Protein AF-B3RSL5-F1 (afdb_monomer)

Nearest PDB structures (foldseek):
  3d7u-assembly2_C  TM=9.694E-01  e=6.940E-07  Homo sapiens
  1k9a-assembly1_A  TM=9.694E-01  e=6.940E-07  Rattus norvegicus
  8w5c-assembly1_B  TM=9.635E-01  e=6.174E-07  Homo sapiens
  8w5c-assembly1_A  TM=9.625E-01  e=6.545E-07  Homo sapiens
  3d7t-assembly2_A  TM=9.665E-01  e=7.801E-07  Homo sapiens

Structure (mmCIF, N/CA/C/O backbone):
data_AF-B3RSL5-F1
#
_entry.id   AF-B3RSL5-F1
#
loop_
_atom_site.group_PDB
_atom_site.id
_atom_site.type_symbol
_atom_site.label_atom_id
_atom_site.label_alt_id
_atom_site.label_comp_id
_atom_site.label_asym_id
_atom_site.label_entity_id
_atom_site.label_seq_id
_atom_site.pdbx_PDB_ins_code
_atom_site.Cartn_x
_atom_site.Cartn_y
_atom_site.Cartn_z
_atom_site.occupancy
_atom_site.B_iso_or_equiv
_atom_site.auth_seq_id
_atom_site.auth_comp_id
_atom_site.auth_asym_id
_atom_site.auth_atom_id
_atom_site.pdbx_PDB_model_num
ATOM 1 N N . TYR A 1 1 ? 2.637 12.140 -12.218 1.00 58.88 1 TYR A N 1
ATOM 2 C CA . TYR A 1 1 ? 2.082 12.369 -10.870 1.00 58.88 1 TYR A CA 1
ATOM 3 C C . TYR A 1 1 ? 0.559 12.304 -10.941 1.00 58.88 1 TYR A C 1
ATOM 5 O O . TYR A 1 1 ? -0.007 12.954 -11.813 1.00 58.88 1 TYR A O 1
ATOM 13 N N . THR A 1 2 ? -0.092 11.486 -10.105 1.00 89.25 2 THR A N 1
ATOM 14 C CA . THR A 1 2 ? -1.563 11.364 -10.015 1.00 89.25 2 THR A CA 1
ATOM 15 C C . THR A 1 2 ? -1.978 11.097 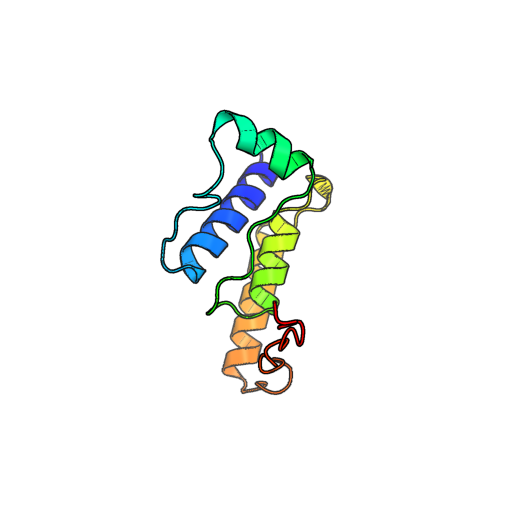-8.566 1.00 89.25 2 THR A C 1
ATOM 17 O O . THR A 1 2 ? -1.236 10.451 -7.834 1.00 89.25 2 THR A O 1
ATOM 20 N N . SER A 1 3 ? -3.206 11.442 -8.166 1.00 91.06 3 SER A N 1
ATOM 21 C CA . SER A 1 3 ? -3.684 11.098 -6.815 1.00 91.06 3 SER A CA 1
ATOM 22 C C . SER A 1 3 ? -3.588 9.595 -6.515 1.00 91.06 3 SER A C 1
ATOM 24 O O . SER A 1 3 ? -3.356 9.201 -5.379 1.00 91.06 3 SER A O 1
ATOM 26 N N . LYS A 1 4 ? -3.715 8.732 -7.534 1.00 93.25 4 LYS A N 1
ATOM 27 C CA . LYS A 1 4 ? -3.597 7.272 -7.389 1.00 93.25 4 LYS A CA 1
ATOM 28 C C . LYS A 1 4 ? -2.157 6.789 -7.187 1.00 93.25 4 LYS A C 1
ATOM 30 O O . LYS A 1 4 ? -1.973 5.748 -6.554 1.00 93.25 4 LYS A O 1
ATOM 35 N N . SER A 1 5 ? -1.151 7.501 -7.704 1.00 93.50 5 SER A N 1
ATOM 36 C CA . SER A 1 5 ? 0.255 7.230 -7.365 1.00 93.50 5 SER A CA 1
ATOM 37 C C . SER A 1 5 ? 0.568 7.678 -5.939 1.00 93.50 5 SER A C 1
ATOM 39 O O . SER A 1 5 ? 1.300 6.986 -5.243 1.00 93.50 5 SER A O 1
ATOM 41 N N . ASP A 1 6 ? -0.058 8.759 -5.470 1.00 96.44 6 ASP A N 1
ATOM 42 C CA . ASP A 1 6 ? 0.129 9.239 -4.094 1.00 96.44 6 ASP A CA 1
ATOM 43 C C . ASP A 1 6 ? -0.471 8.281 -3.076 1.00 96.44 6 ASP A C 1
ATOM 45 O O . ASP A 1 6 ? 0.115 8.052 -2.028 1.00 96.44 6 ASP A O 1
ATOM 49 N N . ILE A 1 7 ? -1.614 7.673 -3.400 1.00 97.81 7 ILE A N 1
ATOM 50 C CA . ILE A 1 7 ? -2.222 6.629 -2.569 1.00 97.81 7 ILE A CA 1
ATOM 51 C C . ILE A 1 7 ? -1.279 5.430 -2.423 1.00 97.81 7 ILE A C 1
ATOM 53 O O . ILE A 1 7 ? -1.131 4.906 -1.325 1.00 97.81 7 ILE A O 1
ATOM 57 N N . TRP A 1 8 ? -0.597 5.026 -3.498 1.00 96.31 8 TRP A N 1
ATOM 58 C CA . TRP A 1 8 ? 0.409 3.965 -3.414 1.00 96.31 8 TRP A CA 1
ATOM 59 C C . TRP A 1 8 ? 1.554 4.353 -2.475 1.00 96.31 8 TRP A C 1
ATOM 61 O O . TRP A 1 8 ? 1.882 3.599 -1.560 1.00 96.31 8 TRP A O 1
ATOM 71 N N . GLY A 1 9 ? 2.127 5.544 -2.681 1.00 97.00 9 GLY A N 1
ATOM 72 C CA . GLY A 1 9 ? 3.193 6.076 -1.829 1.00 97.00 9 GLY A CA 1
ATOM 73 C C . GLY A 1 9 ? 2.759 6.219 -0.370 1.00 97.00 9 GLY A C 1
ATOM 74 O O . GLY A 1 9 ? 3.526 5.909 0.530 1.00 97.00 9 GLY A O 1
ATOM 75 N N . PHE A 1 10 ? 1.501 6.583 -0.119 1.00 97.06 10 PHE A N 1
ATOM 76 C CA . PHE A 1 10 ? 0.937 6.627 1.226 1.00 97.06 10 PHE A CA 1
ATOM 77 C C . PHE A 1 10 ? 0.856 5.239 1.877 1.00 97.06 10 PHE A C 1
ATOM 79 O O . PHE A 1 10 ? 1.098 5.116 3.072 1.00 97.06 10 PHE A O 1
ATOM 86 N N . GLY A 1 11 ? 0.562 4.187 1.108 1.00 96.94 11 GLY A N 1
ATOM 87 C CA . GLY A 1 11 ? 0.641 2.811 1.601 1.00 96.94 11 GLY A CA 1
ATOM 88 C C . GLY A 1 11 ? 2.059 2.431 2.038 1.00 96.94 11 GLY A C 1
ATOM 89 O O . GLY A 1 11 ? 2.221 1.839 3.101 1.00 96.94 11 GLY A O 1
ATOM 90 N N . ILE A 1 12 ? 3.078 2.827 1.262 1.00 97.19 12 ILE A N 1
ATOM 91 C CA . ILE A 1 12 ? 4.494 2.642 1.635 1.00 97.19 12 ILE A CA 1
ATOM 92 C C . ILE A 1 12 ? 4.818 3.420 2.914 1.00 97.19 12 ILE A C 1
ATOM 94 O O . ILE A 1 12 ? 5.324 2.828 3.857 1.00 97.19 12 ILE A O 1
ATOM 98 N N . LEU A 1 13 ? 4.412 4.690 2.995 1.00 96.12 13 LEU A N 1
ATOM 99 C CA . LEU A 1 13 ? 4.606 5.524 4.184 1.00 96.12 13 LEU A CA 1
ATOM 100 C C . LEU A 1 13 ? 3.969 4.915 5.439 1.00 96.12 13 LEU A C 1
ATOM 102 O O . LEU A 1 13 ? 4.547 4.954 6.522 1.00 96.12 13 LEU A O 1
ATOM 106 N N . LEU A 1 14 ? 2.757 4.367 5.314 1.00 94.88 14 LEU A N 1
ATOM 107 C CA . LEU A 1 14 ? 2.120 3.656 6.416 1.00 94.88 14 LEU A CA 1
ATOM 108 C C . LEU A 1 14 ? 2.949 2.438 6.821 1.00 94.88 14 LEU A C 1
ATOM 110 O O . LEU A 1 14 ? 3.173 2.235 8.009 1.00 94.88 14 LEU A O 1
ATOM 114 N N . TRP A 1 15 ? 3.413 1.639 5.862 1.00 96.12 15 TRP A N 1
ATOM 115 C CA . TRP A 1 15 ? 4.266 0.496 6.166 1.00 96.12 15 TRP A CA 1
ATOM 116 C C . TRP A 1 15 ? 5.545 0.920 6.896 1.00 96.12 15 TRP A C 1
ATOM 118 O O . TRP A 1 15 ? 5.825 0.358 7.949 1.00 96.12 15 TRP A O 1
ATOM 128 N N . GLU A 1 16 ? 6.243 1.955 6.417 1.00 95.75 16 GLU A N 1
ATOM 129 C CA . GLU A 1 16 ? 7.432 2.528 7.068 1.00 95.75 16 GLU A CA 1
ATOM 130 C C . GLU A 1 16 ? 7.127 2.979 8.502 1.00 95.75 16 GLU A C 1
ATOM 132 O O . GLU A 1 16 ? 7.883 2.697 9.428 1.00 95.75 16 GLU A O 1
ATOM 137 N N . LEU A 1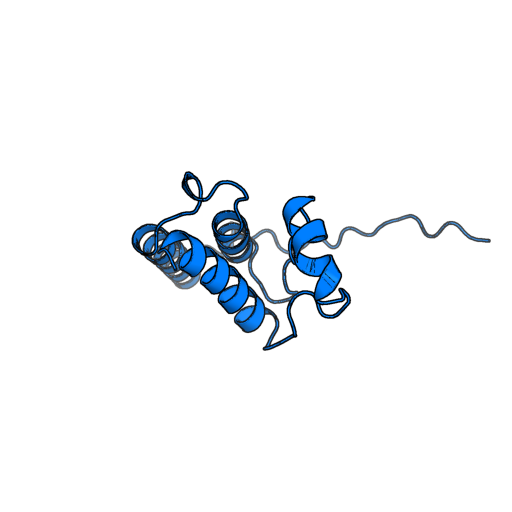 17 ? 5.986 3.637 8.722 1.00 94.25 17 LEU A N 1
ATOM 138 C CA . LEU A 1 17 ? 5.571 4.074 10.054 1.00 94.25 17 LEU A CA 1
ATOM 139 C C . LEU A 1 17 ? 5.394 2.890 11.020 1.00 94.25 17 LEU A C 1
ATOM 141 O O . LEU A 1 17 ? 5.832 2.964 12.168 1.00 94.25 17 LEU A O 1
ATOM 145 N N . PHE A 1 18 ? 4.758 1.804 10.571 1.00 92.44 18 PHE A N 1
ATOM 146 C CA . PHE A 1 18 ? 4.497 0.626 11.408 1.00 92.44 18 PHE A CA 1
ATOM 147 C C . PHE A 1 18 ? 5.698 -0.322 11.524 1.00 92.44 18 PHE A C 1
ATOM 149 O O . PHE A 1 18 ? 5.799 -1.053 12.509 1.00 92.44 18 PHE A O 1
ATOM 156 N N . SER A 1 19 ? 6.627 -0.288 10.571 1.00 92.19 19 SER A N 1
ATOM 157 C CA . SER A 1 19 ? 7.902 -1.010 10.622 1.00 92.19 19 SER A CA 1
ATOM 158 C C . SER A 1 19 ? 9.000 -0.239 11.364 1.00 92.19 19 SER A C 1
ATOM 160 O O . SER A 1 19 ? 10.164 -0.632 11.320 1.00 92.19 19 SER A O 1
ATOM 162 N N . SER A 1 20 ? 8.647 0.851 12.059 1.00 91.94 20 SER A N 1
ATOM 163 C CA . SER A 1 20 ? 9.584 1.716 12.793 1.00 91.94 20 SER A CA 1
ATOM 164 C C . SER A 1 20 ? 10.698 2.300 11.912 1.00 91.94 20 SER A C 1
ATOM 166 O O . SER A 1 20 ? 11.834 2.454 12.353 1.00 91.94 20 SER A O 1
ATOM 168 N N . GLY A 1 21 ? 10.356 2.646 10.670 1.00 92.19 21 GLY A N 1
ATOM 169 C CA . GLY A 1 21 ? 11.255 3.260 9.694 1.00 92.19 21 GLY A CA 1
ATOM 170 C C . GLY A 1 21 ? 12.145 2.263 8.956 1.00 92.19 21 GLY A C 1
ATOM 171 O O . GLY A 1 21 ? 13.208 2.654 8.480 1.00 92.19 21 GLY A O 1
ATOM 172 N N . SER A 1 22 ? 11.748 0.988 8.877 1.00 93.12 22 SER A N 1
ATOM 173 C CA . SER A 1 22 ? 12.479 0.004 8.068 1.00 93.12 22 SER A CA 1
ATOM 174 C C . SER A 1 22 ? 12.440 0.378 6.585 1.00 93.12 22 SER A C 1
ATOM 176 O O . SER A 1 22 ? 11.502 1.028 6.124 1.00 93.12 22 SER A O 1
ATOM 178 N N . GLU A 1 23 ? 13.441 -0.066 5.827 1.00 94.25 23 GLU A N 1
ATOM 179 C CA . GLU A 1 23 ? 13.510 0.178 4.386 1.00 94.25 23 GLU A CA 1
ATOM 180 C C . GLU A 1 23 ? 12.548 -0.760 3.627 1.00 94.25 23 GLU A C 1
ATOM 182 O O . GLU A 1 23 ? 12.623 -1.985 3.783 1.00 94.25 23 GLU A O 1
ATOM 187 N N . PRO A 1 24 ? 11.624 -0.225 2.807 1.00 94.19 24 PRO A N 1
ATOM 188 C CA . PRO A 1 24 ? 10.705 -1.050 2.035 1.00 94.19 24 PRO A CA 1
ATOM 189 C C . PRO A 1 24 ? 11.462 -1.818 0.947 1.00 94.19 24 PRO A C 1
ATOM 191 O O . PRO A 1 24 ? 12.191 -1.230 0.155 1.00 94.19 24 PRO A O 1
ATOM 194 N N . TYR A 1 25 ? 11.225 -3.129 0.864 1.00 94.00 25 TYR A N 1
ATOM 195 C CA . TYR A 1 25 ? 11.843 -4.026 -0.120 1.00 94.00 25 TYR A CA 1
ATOM 196 C C . TYR A 1 25 ? 13.384 -4.049 -0.070 1.00 94.00 25 TYR A C 1
ATOM 198 O O . TYR A 1 25 ? 14.022 -4.214 -1.107 1.00 94.00 25 TYR A O 1
ATOM 206 N N . ALA A 1 26 ? 13.982 -3.930 1.121 1.00 92.31 26 ALA A N 1
ATOM 207 C CA . ALA A 1 26 ? 15.438 -3.871 1.320 1.00 92.31 26 ALA A CA 1
ATOM 208 C C . ALA A 1 26 ? 16.231 -5.023 0.662 1.00 92.31 26 ALA A C 1
ATOM 210 O O . ALA A 1 26 ? 17.387 -4.855 0.282 1.00 92.31 26 ALA A O 1
ATOM 211 N N . GLU A 1 27 ? 15.615 -6.196 0.501 1.00 91.69 27 GLU A N 1
ATOM 212 C CA . GLU A 1 27 ? 16.249 -7.377 -0.103 1.00 91.69 27 GLU A CA 1
ATOM 213 C C . GLU A 1 27 ? 16.232 -7.369 -1.641 1.00 91.69 27 GLU A C 1
ATOM 215 O O . GLU A 1 27 ? 16.791 -8.262 -2.281 1.00 91.69 27 GLU A O 1
ATOM 220 N N . ILE A 1 28 ? 15.585 -6.379 -2.262 1.00 92.25 28 ILE A N 1
ATOM 221 C CA . ILE A 1 28 ? 15.334 -6.344 -3.702 1.00 92.25 28 ILE A CA 1
ATOM 222 C C . ILE A 1 28 ? 16.129 -5.211 -4.331 1.00 92.25 28 ILE A C 1
ATOM 224 O O . ILE A 1 28 ? 16.001 -4.045 -3.970 1.00 92.25 28 ILE A O 1
ATOM 228 N N . SER A 1 29 ? 16.926 -5.545 -5.344 1.00 92.31 29 SER A N 1
ATOM 229 C CA . SER A 1 29 ? 17.654 -4.539 -6.112 1.00 92.31 29 SER A CA 1
ATOM 230 C C . SER A 1 29 ? 16.698 -3.587 -6.838 1.00 92.31 29 SER A C 1
ATOM 232 O O . SER A 1 29 ? 15.704 -4.019 -7.429 1.00 92.31 29 SER A O 1
ATOM 234 N N . GLY A 1 30 ? 17.046 -2.297 -6.869 1.00 88.25 30 GLY A N 1
ATOM 235 C CA . GLY A 1 30 ? 16.231 -1.250 -7.495 1.00 88.25 30 GLY A CA 1
ATOM 236 C C . GLY A 1 30 ? 15.866 -1.525 -8.959 1.00 88.25 30 GLY A C 1
ATOM 237 O O . GLY A 1 30 ? 14.761 -1.206 -9.377 1.00 88.25 30 GLY A O 1
ATOM 238 N N . ASP A 1 31 ? 16.729 -2.205 -9.717 1.00 91.88 31 ASP A N 1
ATOM 239 C CA . ASP A 1 31 ? 16.453 -2.549 -11.120 1.00 91.88 31 ASP A CA 1
ATOM 240 C C . ASP A 1 31 ? 15.375 -3.637 -11.278 1.00 91.88 31 ASP A C 1
ATOM 242 O O . ASP A 1 31 ? 14.715 -3.722 -12.312 1.00 91.88 31 ASP A O 1
ATOM 246 N N . SER A 1 32 ? 15.171 -4.471 -10.254 1.00 92.94 32 SER A N 1
ATOM 247 C CA . SER A 1 32 ? 14.195 -5.573 -10.267 1.00 92.94 32 SER A CA 1
ATOM 248 C C . SER A 1 32 ? 12.879 -5.221 -9.566 1.00 92.94 32 SER A C 1
ATOM 250 O O . SER A 1 32 ? 11.893 -5.946 -9.719 1.00 92.94 32 SER A O 1
ATOM 252 N N . ILE A 1 33 ? 12.836 -4.104 -8.827 1.00 93.25 33 ILE A N 1
ATOM 253 C CA . ILE A 1 33 ? 11.715 -3.735 -7.951 1.00 93.25 33 ILE A CA 1
ATOM 254 C C . ILE A 1 33 ? 10.385 -3.605 -8.703 1.00 93.25 33 ILE A C 1
ATOM 256 O O . ILE A 1 33 ? 9.342 -4.058 -8.232 1.00 93.25 33 ILE A O 1
ATOM 260 N N . LEU A 1 34 ? 10.412 -3.023 -9.903 1.00 92.25 34 LEU A N 1
ATOM 261 C CA . LEU A 1 34 ? 9.206 -2.832 -10.704 1.00 92.25 34 LEU A CA 1
ATOM 262 C C . LEU A 1 34 ? 8.652 -4.178 -11.174 1.00 92.25 34 LEU A C 1
ATOM 264 O O . LEU A 1 34 ? 7.460 -4.428 -11.018 1.00 92.25 34 LEU A O 1
ATOM 268 N N . GLY A 1 35 ? 9.524 -5.070 -11.653 1.00 94.31 35 GLY A N 1
ATOM 269 C CA . GLY A 1 35 ? 9.125 -6.390 -12.138 1.00 94.31 35 GLY A CA 1
ATOM 270 C C . GLY A 1 35 ? 8.499 -7.258 -11.047 1.00 94.31 35 GLY A C 1
ATOM 271 O O . GLY A 1 35 ? 7.481 -7.905 -11.285 1.00 94.31 35 GLY A O 1
ATOM 272 N N . VAL A 1 36 ? 9.042 -7.235 -9.825 1.00 93.69 36 VAL A N 1
ATOM 273 C CA . VAL A 1 36 ? 8.463 -8.004 -8.708 1.00 93.69 36 VAL A CA 1
ATOM 274 C C . VAL A 1 36 ? 7.130 -7.421 -8.230 1.00 93.69 36 VAL A C 1
ATOM 276 O O . VAL A 1 36 ? 6.203 -8.178 -7.935 1.00 93.69 36 VAL A O 1
ATOM 279 N N . ILE A 1 37 ? 6.984 -6.090 -8.209 1.00 93.81 37 ILE A N 1
ATOM 280 C CA . ILE A 1 37 ? 5.725 -5.425 -7.840 1.00 93.81 37 ILE A CA 1
ATOM 281 C C . ILE A 1 37 ? 4.637 -5.716 -8.883 1.00 93.81 37 ILE A C 1
ATOM 283 O O . ILE A 1 37 ? 3.488 -5.995 -8.514 1.00 93.81 37 ILE A O 1
ATOM 287 N N . GLU A 1 38 ? 4.981 -5.678 -10.171 1.00 91.38 38 GLU A N 1
ATOM 288 C CA . GLU A 1 38 ? 4.085 -6.063 -11.268 1.00 91.38 38 GLU A CA 1
ATOM 289 C C . GLU A 1 38 ? 3.726 -7.553 -11.215 1.00 91.38 38 GLU A C 1
ATOM 291 O O . GLU A 1 38 ? 2.574 -7.911 -11.461 1.00 91.38 38 GLU A O 1
ATOM 296 N N . GLY A 1 39 ? 4.665 -8.403 -10.786 1.00 93.12 39 GLY A N 1
ATOM 297 C CA . GLY A 1 39 ? 4.445 -9.823 -10.491 1.00 93.12 39 GLY A CA 1
ATOM 298 C C . GLY A 1 39 ? 3.551 -10.097 -9.275 1.00 93.12 39 GLY A C 1
ATOM 299 O O . GLY A 1 39 ? 3.206 -11.248 -9.016 1.00 93.12 39 GLY A O 1
ATOM 300 N N . GLY A 1 40 ? 3.143 -9.057 -8.543 1.00 92.44 40 GLY A N 1
ATOM 301 C CA . GLY A 1 40 ? 2.199 -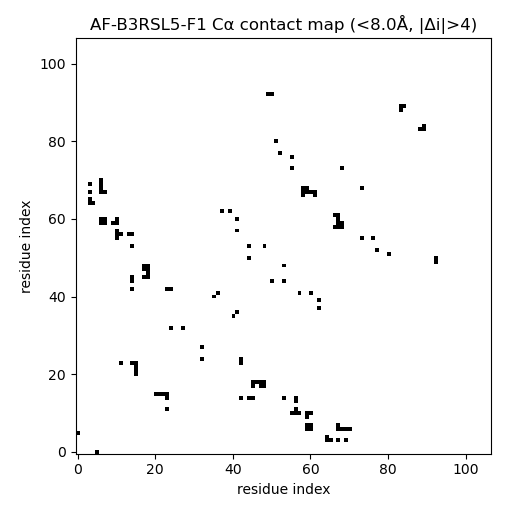9.154 -7.430 1.00 92.44 40 GLY A CA 1
ATOM 302 C C . GLY A 1 40 ? 2.839 -9.168 -6.044 1.00 92.44 40 GLY A C 1
ATOM 303 O O . GLY A 1 40 ? 2.100 -9.212 -5.061 1.00 92.44 40 GLY A O 1
ATOM 304 N N . LEU A 1 41 ? 4.168 -9.065 -5.936 1.00 94.06 41 LEU A N 1
ATOM 305 C CA . LEU A 1 41 ? 4.838 -8.964 -4.640 1.00 94.06 41 LEU A CA 1
ATOM 306 C C . LEU A 1 41 ? 4.369 -7.711 -3.893 1.00 94.06 41 LEU A C 1
ATOM 308 O O . LEU A 1 41 ? 4.284 -6.621 -4.468 1.00 94.06 41 LEU A O 1
ATOM 312 N N . ARG A 1 42 ? 4.070 -7.860 -2.606 1.00 95.62 42 ARG A N 1
ATOM 313 C CA . ARG A 1 42 ? 3.746 -6.767 -1.684 1.00 95.62 42 ARG A CA 1
ATOM 314 C C . ARG A 1 42 ? 4.55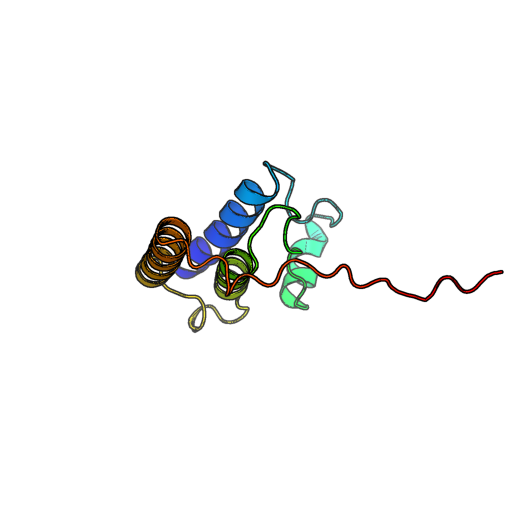0 -6.953 -0.404 1.00 95.62 42 ARG A C 1
ATOM 316 O O . ARG A 1 42 ? 4.964 -8.067 -0.111 1.00 95.62 42 ARG A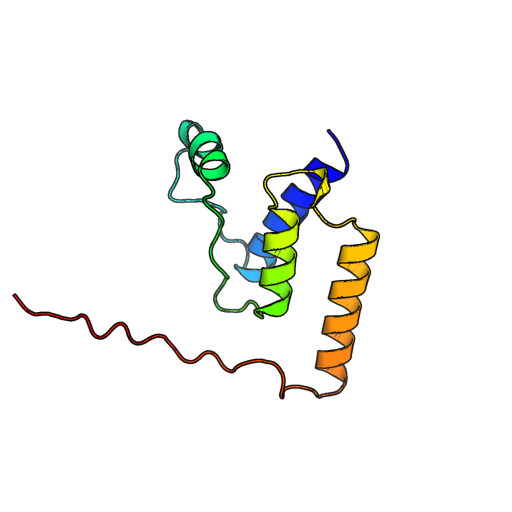 O 1
ATOM 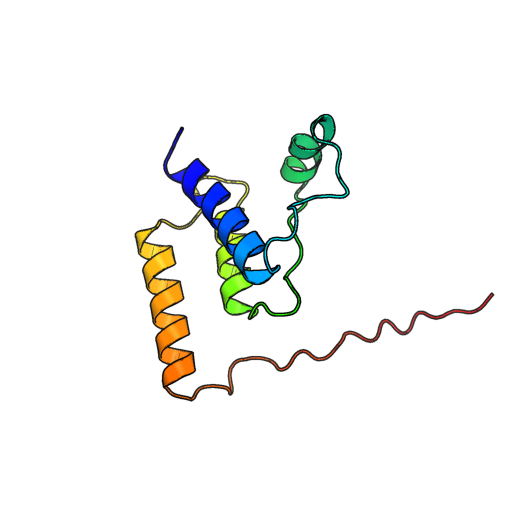323 N N . LEU A 1 43 ? 4.767 -5.862 0.325 1.00 95.19 43 LEU A N 1
ATOM 324 C CA . LEU A 1 43 ? 5.426 -5.899 1.630 1.00 95.19 43 LEU A CA 1
ATOM 325 C C . LEU A 1 43 ? 4.577 -6.681 2.629 1.00 95.19 43 LEU A C 1
ATOM 327 O O . LEU A 1 43 ? 3.357 -6.518 2.642 1.00 95.19 43 LEU A O 1
ATOM 331 N N . ASP A 1 44 ? 5.228 -7.457 3.490 1.00 94.06 44 ASP A N 1
ATOM 332 C CA . ASP A 1 44 ? 4.564 -8.178 4.570 1.00 94.06 44 ASP A CA 1
ATOM 333 C C . ASP A 1 44 ? 4.035 -7.238 5.659 1.00 94.06 44 ASP A C 1
ATOM 335 O O . ASP A 1 44 ? 4.441 -6.078 5.783 1.00 94.06 44 ASP A O 1
ATOM 339 N N . CYS A 1 45 ? 3.102 -7.747 6.465 1.00 93.12 45 CYS A N 1
ATOM 340 C CA . CYS A 1 45 ? 2.569 -7.012 7.606 1.00 93.12 45 CYS A CA 1
ATOM 341 C C . CYS A 1 45 ? 3.675 -6.810 8.658 1.00 93.12 45 CYS A C 1
ATOM 343 O O . CYS A 1 45 ? 4.221 -7.807 9.129 1.00 93.12 45 CYS A O 1
ATOM 345 N N . PRO A 1 46 ? 3.983 -5.568 9.077 1.00 91.81 46 PRO A N 1
ATOM 346 C CA . PRO A 1 46 ? 4.918 -5.338 10.177 1.00 91.81 46 PRO A CA 1
ATOM 347 C C . PRO A 1 46 ? 4.429 -5.988 11.479 1.00 91.81 46 PRO A C 1
ATOM 349 O O . PRO A 1 46 ? 3.221 -6.022 11.725 1.00 91.81 46 PRO A O 1
ATOM 352 N N . GLU A 1 47 ? 5.353 -6.424 12.343 1.00 85.38 47 GLU A N 1
ATOM 353 C CA . GLU A 1 47 ? 5.043 -7.144 13.596 1.00 85.38 47 GLU A CA 1
ATOM 354 C C . GLU A 1 47 ? 4.065 -6.388 14.511 1.00 85.38 47 GLU A C 1
ATOM 356 O O . GLU A 1 47 ? 3.171 -6.981 15.107 1.00 85.38 47 GLU A O 1
ATOM 361 N N . ASN A 1 48 ? 4.186 -5.060 14.579 1.00 79.88 48 ASN A N 1
ATOM 362 C CA . ASN A 1 48 ? 3.363 -4.207 15.443 1.00 79.88 48 ASN A CA 1
ATOM 363 C C . ASN A 1 48 ? 2.158 -3.582 14.718 1.00 79.88 48 ASN A C 1
ATOM 365 O O . ASN A 1 48 ? 1.545 -2.629 15.209 1.00 79.88 48 ASN A O 1
ATOM 369 N N . CYS A 1 49 ? 1.823 -4.069 13.523 1.00 87.44 49 CYS A N 1
ATOM 370 C CA . CYS A 1 49 ? 0.726 -3.535 12.729 1.00 87.44 49 CYS A CA 1
ATOM 371 C C . CYS A 1 49 ? -0.559 -4.337 12.951 1.00 87.44 49 CYS A C 1
ATOM 373 O O . CYS A 1 49 ? -0.598 -5.552 12.778 1.00 87.44 49 CYS A O 1
ATOM 375 N N . SER A 1 50 ? -1.657 -3.647 13.273 1.00 88.19 50 SER A N 1
ATOM 376 C CA . SER A 1 50 ? -2.963 -4.309 13.331 1.00 88.19 50 SER A CA 1
ATOM 377 C C . SER A 1 50 ? -3.386 -4.808 11.935 1.00 88.19 50 SER A C 1
ATOM 379 O O . SER A 1 50 ? -3.228 -4.060 10.959 1.00 88.19 50 SER A O 1
ATOM 381 N N . PRO A 1 51 ? -4.034 -5.986 11.817 1.00 89.25 51 PRO A N 1
ATOM 382 C CA . PRO A 1 51 ? -4.486 -6.518 10.528 1.00 89.25 51 PRO A CA 1
ATOM 383 C C . PRO A 1 51 ? -5.354 -5.530 9.741 1.00 89.25 51 PRO A C 1
ATOM 385 O O . PRO A 1 51 ? -5.226 -5.397 8.526 1.00 89.25 51 PRO A O 1
ATOM 388 N N . ASN A 1 52 ? -6.199 -4.773 10.443 1.00 90.12 52 ASN A N 1
ATOM 389 C CA . ASN A 1 52 ? -7.071 -3.766 9.845 1.00 90.12 52 ASN A CA 1
ATOM 390 C C . ASN A 1 52 ? -6.300 -2.638 9.148 1.00 90.12 52 ASN A C 1
ATOM 392 O O . ASN A 1 52 ? -6.711 -2.173 8.088 1.00 90.12 52 ASN A O 1
ATOM 396 N N . VAL A 1 53 ? -5.183 -2.197 9.728 1.00 92.31 53 VAL A N 1
ATOM 397 C CA . VAL A 1 53 ? -4.334 -1.180 9.100 1.00 92.31 53 VAL A CA 1
ATOM 398 C C . VAL A 1 53 ? -3.584 -1.779 7.915 1.00 92.31 53 VAL A C 1
ATOM 400 O O . VAL A 1 53 ? -3.532 -1.154 6.857 1.00 92.31 53 VAL A O 1
ATOM 403 N N . TYR A 1 54 ? -3.082 -3.008 8.038 1.00 95.38 54 TYR A N 1
ATOM 404 C CA . TYR A 1 54 ? -2.437 -3.692 6.919 1.00 95.38 54 TYR A CA 1
ATOM 405 C C . TYR A 1 54 ? -3.391 -3.911 5.732 1.00 95.38 54 TYR A C 1
ATOM 407 O O . TYR A 1 54 ? -2.995 -3.758 4.577 1.00 95.38 54 TYR A O 1
ATOM 415 N N . HIS A 1 55 ? -4.677 -4.173 5.980 1.00 95.44 55 HIS A N 1
ATOM 416 C CA . HIS A 1 55 ? -5.690 -4.197 4.921 1.00 95.44 55 HIS A CA 1
ATOM 417 C C . HIS A 1 55 ? -5.781 -2.865 4.165 1.00 95.44 55 HIS A C 1
ATOM 419 O O . HIS A 1 55 ? -5.797 -2.872 2.936 1.00 95.44 55 HIS A O 1
ATOM 425 N N . ILE A 1 56 ? -5.742 -1.730 4.871 1.00 95.50 56 ILE A N 1
ATOM 426 C CA . ILE A 1 56 ? -5.716 -0.403 4.235 1.00 95.50 56 ILE A CA 1
ATOM 427 C C . ILE A 1 56 ? -4.453 -0.239 3.375 1.00 95.50 56 ILE A C 1
ATOM 429 O O . ILE A 1 56 ? -4.543 0.286 2.264 1.00 95.50 56 ILE A O 1
ATOM 433 N N . MET A 1 57 ? -3.290 -0.705 3.846 1.00 96.75 57 MET A N 1
ATOM 434 C CA . MET A 1 57 ? -2.048 -0.680 3.056 1.00 96.75 57 MET A CA 1
ATOM 435 C C . MET A 1 57 ? -2.195 -1.499 1.765 1.00 96.75 57 MET A C 1
ATOM 437 O O . MET A 1 57 ? -1.902 -0.996 0.679 1.00 96.75 57 MET A O 1
ATOM 441 N N . LYS A 1 58 ? -2.737 -2.721 1.849 1.00 96.56 58 LYS A N 1
ATOM 442 C CA . LYS A 1 58 ? -2.980 -3.575 0.674 1.00 96.56 58 LYS A CA 1
ATOM 443 C C . LYS A 1 58 ? -3.952 -2.949 -0.326 1.00 96.56 58 LYS A C 1
ATOM 445 O O . LYS A 1 58 ? -3.699 -3.022 -1.528 1.00 96.56 58 LYS A O 1
ATOM 450 N N . ASP A 1 59 ? -5.005 -2.288 0.148 1.00 96.75 59 ASP A N 1
ATOM 451 C CA . ASP A 1 59 ? -5.936 -1.554 -0.718 1.00 96.75 59 ASP A CA 1
ATOM 452 C C . ASP A 1 59 ? -5.229 -0.402 -1.454 1.00 96.75 59 ASP A C 1
ATOM 454 O O . ASP A 1 59 ? -5.470 -0.162 -2.643 1.00 96.75 59 ASP A O 1
ATOM 458 N N . CYS A 1 60 ? -4.303 0.290 -0.781 1.00 97.12 60 CYS A N 1
ATOM 459 C CA . CYS A 1 60 ? -3.463 1.315 -1.404 1.00 97.12 60 CYS A CA 1
ATOM 460 C C . CYS A 1 60 ? -2.542 0.733 -2.491 1.00 97.12 60 CYS A C 1
ATOM 462 O O . CYS A 1 60 ? -2.291 1.395 -3.503 1.00 97.12 60 CYS A O 1
ATOM 464 N N . TRP A 1 61 ? -2.090 -0.513 -2.321 1.00 97.25 61 TRP A N 1
ATOM 465 C CA . TRP A 1 61 ? -1.222 -1.225 -3.263 1.00 97.25 61 TRP A CA 1
ATOM 466 C C . TRP A 1 61 ? -1.963 -2.075 -4.300 1.00 97.25 61 TRP A C 1
ATOM 468 O O . TRP A 1 61 ? -1.389 -3.003 -4.892 1.00 97.25 61 TRP A O 1
ATOM 478 N N . ASN A 1 62 ? -3.232 -1.766 -4.568 1.00 96.44 62 ASN A N 1
ATOM 479 C CA . ASN A 1 62 ? -3.955 -2.435 -5.639 1.00 96.44 62 ASN A CA 1
ATOM 480 C C . ASN A 1 62 ? -3.255 -2.194 -6.994 1.00 96.44 62 ASN A C 1
ATOM 482 O O . ASN A 1 62 ? -2.865 -1.065 -7.327 1.00 96.44 62 ASN A O 1
ATOM 486 N N . ALA A 1 63 ? -3.083 -3.266 -7.773 1.00 93.56 63 ALA A N 1
ATOM 487 C CA . ALA A 1 63 ? -2.460 -3.210 -9.092 1.00 93.56 63 ALA A CA 1
ATOM 488 C C . ALA A 1 63 ? -3.216 -2.253 -10.026 1.00 93.56 63 ALA A C 1
ATOM 490 O O . ALA A 1 63 ? -2.595 -1.458 -10.730 1.00 93.56 63 ALA A O 1
ATOM 491 N N . LEU A 1 64 ? -4.552 -2.257 -9.966 1.00 93.94 64 LEU A N 1
ATOM 492 C CA . LEU A 1 64 ? -5.399 -1.373 -10.754 1.00 93.94 64 LEU A CA 1
ATOM 493 C C . LEU A 1 64 ? -5.579 -0.024 -10.034 1.00 93.94 64 LEU A C 1
ATOM 495 O O . LEU A 1 64 ? -6.197 0.034 -8.970 1.00 93.94 64 LEU A O 1
ATOM 499 N N . PRO A 1 65 ? -5.120 1.108 -10.612 1.00 93.62 65 PRO A N 1
ATOM 500 C CA . PRO A 1 65 ? -5.216 2.416 -9.956 1.00 93.62 65 PRO A CA 1
ATOM 501 C C . PRO A 1 65 ? -6.649 2.830 -9.601 1.00 93.62 65 PRO A C 1
ATOM 503 O O . PRO A 1 65 ? -6.877 3.519 -8.606 1.00 93.62 65 PRO A O 1
ATOM 506 N N . LYS A 1 66 ? -7.633 2.409 -10.402 1.00 93.94 66 LYS A N 1
ATOM 507 C CA . LYS A 1 66 ? -9.055 2.693 -10.165 1.00 93.94 66 LYS A CA 1
ATOM 508 C C . LYS A 1 66 ? -9.567 2.090 -8.853 1.00 93.94 66 LYS A C 1
ATOM 510 O O . LYS A 1 66 ? -10.327 2.770 -8.170 1.00 93.94 66 LYS A O 1
ATOM 515 N N . ASP A 1 67 ? -9.058 0.922 -8.467 1.00 95.88 67 ASP A N 1
ATOM 516 C CA . ASP A 1 67 ? -9.523 0.158 -7.304 1.00 95.88 67 ASP A CA 1
ATOM 517 C C . ASP A 1 67 ? -8.852 0.614 -6.001 1.00 95.88 67 ASP A C 1
ATOM 519 O O . ASP A 1 67 ? -9.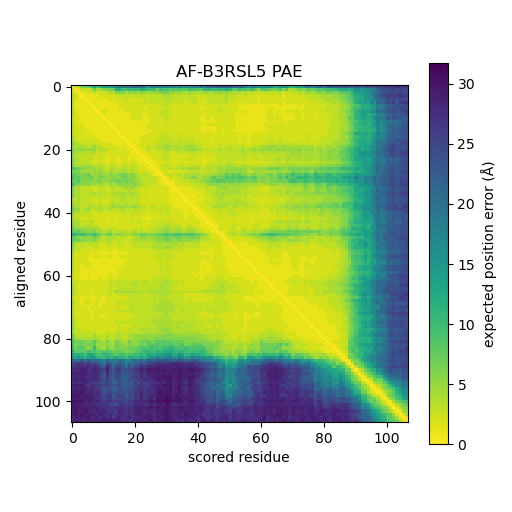300 0.274 -4.910 1.00 95.88 67 ASP A O 1
ATOM 523 N N . ARG A 1 68 ? -7.811 1.452 -6.096 1.00 96.81 68 ARG A N 1
ATOM 524 C CA . ARG A 1 68 ? -7.194 2.088 -4.926 1.00 96.81 68 ARG A CA 1
ATOM 525 C C . ARG A 1 68 ? -8.182 3.053 -4.249 1.00 96.81 68 ARG A C 1
ATOM 527 O O . ARG A 1 68 ? -8.824 3.846 -4.953 1.00 96.81 68 ARG A O 1
ATOM 534 N N . PRO A 1 69 ? -8.276 3.076 -2.911 1.00 96.50 69 PRO A N 1
ATOM 535 C CA . PRO A 1 69 ? -9.194 3.953 -2.190 1.00 96.50 69 PRO A CA 1
ATOM 536 C C . PRO A 1 69 ? -8.806 5.424 -2.367 1.00 96.50 69 PRO A C 1
ATOM 538 O O . PRO A 1 69 ? -7.674 5.741 -2.701 1.00 96.50 69 PRO A O 1
ATOM 541 N N . THR A 1 70 ? -9.732 6.351 -2.142 1.00 95.75 70 THR A N 1
ATOM 542 C CA . THR A 1 70 ? -9.406 7.786 -2.094 1.00 95.75 70 THR A CA 1
ATOM 543 C C . THR A 1 70 ? -8.843 8.163 -0.724 1.00 95.75 70 THR A C 1
ATOM 545 O O . THR A 1 70 ? -9.120 7.488 0.264 1.00 95.75 70 THR A O 1
ATOM 548 N N . PHE A 1 71 ? -8.133 9.290 -0.611 1.00 95.19 71 PHE A N 1
ATOM 549 C CA . PHE A 1 71 ? -7.719 9.803 0.704 1.00 95.19 71 PHE A CA 1
ATOM 550 C C . PHE A 1 71 ? -8.895 10.059 1.651 1.00 95.19 71 PHE A C 1
ATOM 552 O O . PHE A 1 71 ? -8.773 9.830 2.852 1.00 95.19 71 PHE A O 1
ATOM 559 N N . VAL A 1 72 ? -10.046 10.481 1.115 1.00 95.88 72 VAL A N 1
ATOM 560 C CA . VAL A 1 72 ? -11.287 10.615 1.893 1.00 95.88 72 VAL A CA 1
ATOM 561 C C . VAL A 1 72 ? -11.654 9.268 2.512 1.00 95.88 72 VAL A C 1
ATOM 563 O O . VAL A 1 72 ? -11.833 9.179 3.725 1.00 95.88 72 VAL A O 1
ATOM 566 N N . ARG A 1 73 ? -11.657 8.202 1.703 1.00 94.69 73 ARG A N 1
ATOM 567 C CA . ARG A 1 73 ? -11.965 6.853 2.175 1.00 94.69 73 ARG A CA 1
ATOM 568 C C . ARG A 1 73 ? -10.938 6.332 3.181 1.00 94.69 73 ARG A C 1
ATOM 570 O O . ARG A 1 73 ? -11.319 5.773 4.203 1.00 94.69 73 ARG A O 1
ATOM 577 N N . ILE A 1 74 ? -9.650 6.534 2.920 1.00 94.50 74 ILE A N 1
ATOM 578 C CA . ILE A 1 74 ? -8.565 6.139 3.830 1.00 94.50 74 ILE A CA 1
ATOM 579 C C . ILE A 1 74 ? -8.742 6.818 5.193 1.00 94.50 74 ILE A C 1
ATOM 581 O O . ILE A 1 74 ? -8.689 6.155 6.228 1.00 94.50 74 ILE A O 1
ATOM 585 N N . LYS A 1 75 ? -9.008 8.129 5.205 1.00 94.12 75 LYS A N 1
ATOM 586 C CA . LYS A 1 75 ? -9.248 8.893 6.434 1.00 94.12 75 LYS A CA 1
ATOM 587 C C . LYS A 1 75 ? -10.434 8.336 7.222 1.00 94.12 75 LYS A C 1
ATOM 589 O O . LYS A 1 75 ? -10.318 8.169 8.432 1.00 94.12 75 LYS A O 1
ATOM 594 N N . GLU A 1 76 ? -11.552 8.042 6.561 1.00 94.88 76 GLU A N 1
ATOM 595 C CA . GLU A 1 76 ? -12.720 7.424 7.206 1.00 94.88 76 GLU A CA 1
ATOM 596 C C . GLU A 1 76 ? -12.376 6.077 7.844 1.00 94.88 76 GLU A C 1
ATOM 598 O O . GLU A 1 76 ? -12.721 5.842 9.000 1.00 94.88 76 GLU A O 1
ATOM 603 N N . LEU A 1 77 ? -11.674 5.203 7.115 1.00 92.81 77 LEU A N 1
ATOM 604 C CA . LEU A 1 77 ? -11.270 3.888 7.615 1.00 92.81 77 LEU A CA 1
ATOM 605 C C . LEU A 1 77 ? -10.391 4.022 8.863 1.00 92.81 77 LEU A C 1
ATOM 607 O O . LEU A 1 77 ? -10.690 3.410 9.887 1.00 92.81 77 LEU A O 1
ATOM 611 N N . LEU A 1 78 ? -9.369 4.878 8.817 1.00 91.94 78 LEU A N 1
ATOM 612 C CA . LEU A 1 78 ? -8.472 5.110 9.953 1.00 91.94 78 LEU A CA 1
ATOM 613 C C . LEU A 1 78 ? -9.199 5.717 11.162 1.00 91.94 78 LEU A C 1
ATOM 615 O O . LEU A 1 78 ? -8.955 5.301 12.295 1.00 91.94 78 LEU A O 1
ATOM 619 N N . LEU A 1 79 ? -10.114 6.668 10.947 1.00 92.06 79 LEU A N 1
ATOM 620 C CA . LEU A 1 79 ? -10.919 7.247 12.028 1.00 92.06 79 LEU A CA 1
ATOM 621 C C . LEU A 1 79 ? -11.857 6.215 12.656 1.00 92.06 79 LEU A C 1
ATOM 623 O O . LEU A 1 79 ? -11.969 6.163 13.878 1.00 92.06 79 LEU A O 1
ATOM 627 N N . ASN A 1 80 ? -12.483 5.366 11.844 1.00 91.12 80 ASN A N 1
ATOM 628 C CA . ASN A 1 80 ? -13.342 4.296 12.341 1.00 91.12 80 ASN A CA 1
ATOM 629 C C . ASN A 1 80 ? -12.545 3.286 13.175 1.00 91.12 80 ASN A C 1
ATOM 631 O O . ASN A 1 80 ? -13.004 2.892 14.245 1.00 91.12 80 ASN A O 1
ATOM 635 N N . LEU A 1 81 ? -11.341 2.909 12.732 1.00 89.00 81 LEU A N 1
ATOM 636 C CA . LEU A 1 81 ? -10.453 2.039 13.509 1.00 89.00 81 LEU A CA 1
ATOM 637 C C . LEU A 1 81 ? -10.042 2.687 14.831 1.00 89.00 81 LEU A C 1
ATOM 639 O O . LEU A 1 81 ? -10.154 2.056 15.879 1.00 89.00 81 LEU A O 1
ATOM 643 N N . LYS A 1 82 ? -9.648 3.965 14.802 1.00 86.81 82 LYS A N 1
ATOM 644 C CA . LYS A 1 82 ? -9.322 4.730 16.011 1.00 86.81 82 LYS A CA 1
ATOM 645 C C . LYS A 1 82 ? -10.488 4.736 17.003 1.00 86.81 82 LYS A C 1
ATOM 647 O O . LYS A 1 82 ? -10.278 4.475 18.184 1.00 86.81 82 LYS A O 1
ATOM 652 N N . THR A 1 83 ? -11.706 4.997 16.532 1.00 86.69 83 THR A N 1
ATOM 653 C CA . THR A 1 83 ? -12.905 4.999 17.379 1.00 86.69 83 THR A CA 1
ATOM 654 C C . THR A 1 83 ? -13.179 3.620 17.979 1.00 86.69 83 THR A C 1
ATOM 656 O O . THR A 1 83 ? -13.427 3.537 19.179 1.00 86.69 83 THR A O 1
ATOM 659 N N . LYS A 1 84 ? -13.069 2.538 17.195 1.00 82.62 84 LYS A N 1
ATOM 660 C CA . LYS A 1 84 ? -13.254 1.161 17.693 1.00 82.62 84 LYS A CA 1
ATOM 661 C C . LYS A 1 84 ? -12.258 0.799 18.798 1.00 82.62 84 LYS A C 1
ATOM 663 O O . LYS A 1 84 ? -12.655 0.243 19.819 1.00 82.62 84 LYS A O 1
ATOM 668 N N . ILE A 1 85 ? -10.990 1.178 18.625 1.00 82.19 85 ILE A N 1
ATOM 669 C CA . ILE A 1 85 ? -9.935 0.968 19.629 1.00 82.19 85 ILE A CA 1
ATOM 670 C C . ILE A 1 85 ? -10.251 1.754 20.911 1.00 82.19 85 ILE A C 1
ATOM 672 O O . ILE A 1 85 ? -10.176 1.207 22.007 1.00 82.19 85 ILE A O 1
ATOM 676 N N . MET A 1 86 ? -10.666 3.020 20.787 1.00 77.00 86 MET A N 1
ATOM 677 C CA . MET A 1 86 ? -11.016 3.874 21.933 1.00 77.00 86 MET A CA 1
ATOM 678 C C . MET A 1 86 ? -12.263 3.403 22.695 1.00 77.00 86 MET A C 1
ATOM 680 O O . MET A 1 86 ? -12.389 3.677 23.884 1.00 77.00 86 MET A O 1
ATOM 684 N N . GLN A 1 87 ? -13.178 2.701 22.027 1.00 75.38 87 GLN A N 1
ATOM 685 C CA . GLN A 1 87 ? -14.409 2.171 22.621 1.00 75.38 87 GLN A CA 1
ATOM 686 C C . GLN A 1 87 ? -14.225 0.803 23.298 1.00 75.38 87 GLN A C 1
ATOM 688 O O . GLN A 1 87 ? -15.199 0.234 23.784 1.00 75.38 87 GLN A O 1
ATOM 693 N N . GLY A 1 88 ? -13.001 0.265 23.352 1.00 61.09 88 GLY A N 1
ATOM 694 C CA . GLY A 1 88 ? -12.7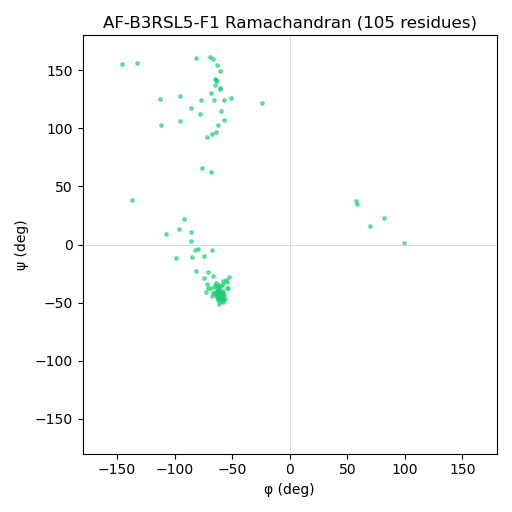30 -1.004 24.033 1.00 61.09 88 GLY A CA 1
ATOM 695 C C . GLY A 1 88 ? -13.317 -2.230 23.326 1.00 61.09 88 GLY A C 1
ATOM 696 O O . GLY A 1 88 ? -13.379 -3.302 23.924 1.00 61.09 88 GLY A O 1
ATOM 697 N N . GLN A 1 89 ? -13.712 -2.117 22.051 1.00 56.97 89 GLN A N 1
ATOM 698 C CA . GLN A 1 89 ? -14.019 -3.272 21.203 1.00 56.97 89 GLN A CA 1
ATOM 699 C C . GLN A 1 89 ? -12.706 -3.939 20.757 1.00 56.97 89 GLN A C 1
ATOM 701 O O . GLN A 1 89 ? -12.341 -3.928 19.585 1.00 56.97 89 GLN A O 1
ATOM 706 N N . HIS A 1 90 ? -11.974 -4.501 21.721 1.00 53.84 90 HIS A N 1
ATOM 707 C CA . HIS A 1 90 ? -10.780 -5.319 21.486 1.00 53.84 90 HIS A CA 1
ATOM 708 C C . HIS A 1 90 ? -11.136 -6.728 20.964 1.00 53.84 90 HIS A C 1
ATOM 710 O O . HIS A 1 90 ? -10.269 -7.464 20.514 1.00 53.84 90 HIS A O 1
ATOM 716 N N . ASN A 1 91 ? -12.421 -7.102 20.987 1.00 46.88 91 ASN A N 1
ATOM 717 C CA . ASN A 1 91 ? -12.889 -8.459 20.683 1.00 46.88 91 ASN A CA 1
ATOM 718 C C . ASN A 1 91 ? -12.995 -8.800 19.182 1.00 46.88 91 ASN A C 1
ATOM 720 O O . ASN A 1 91 ? -13.285 -9.946 18.865 1.00 46.88 91 ASN A O 1
ATOM 724 N N . ASP A 1 92 ? -12.735 -7.854 18.271 1.00 44.31 92 ASP A N 1
ATOM 725 C CA . ASP A 1 92 ? -12.655 -8.118 16.818 1.00 44.31 92 ASP A CA 1
ATOM 726 C C . ASP A 1 92 ? -11.212 -8.062 16.284 1.00 44.31 92 ASP A C 1
ATOM 728 O O . ASP A 1 92 ? -10.984 -8.051 15.072 1.00 44.31 92 ASP A O 1
ATOM 732 N N . ILE A 1 93 ? -10.222 -7.976 17.174 1.00 48.16 93 ILE A N 1
ATOM 733 C CA . ILE A 1 93 ? -8.811 -8.087 16.815 1.00 48.16 93 ILE A CA 1
ATOM 734 C C . ILE A 1 93 ? -8.462 -9.554 17.064 1.00 48.16 93 ILE A C 1
ATOM 736 O O . ILE A 1 93 ? -8.396 -9.943 18.230 1.00 48.16 93 ILE A O 1
ATOM 740 N N . PRO A 1 94 ? -8.292 -10.400 16.029 1.00 39.66 94 PRO A N 1
ATOM 741 C CA . PRO A 1 94 ? -7.760 -11.726 16.268 1.00 39.66 94 PRO A CA 1
ATOM 742 C C . PRO A 1 94 ? -6.379 -11.524 16.885 1.00 39.66 94 PRO A C 1
ATOM 744 O O . PRO A 1 94 ? -5.490 -10.948 16.254 1.00 39.66 94 PRO A O 1
ATOM 747 N N . GLU A 1 95 ? -6.230 -11.942 18.138 1.00 41.44 95 GLU A N 1
ATOM 748 C CA . GLU A 1 95 ? -4.928 -12.180 18.735 1.00 41.44 95 GLU A CA 1
ATOM 749 C C . GLU A 1 95 ? -4.171 -13.092 17.767 1.00 41.44 95 GLU A C 1
ATOM 751 O O . GLU A 1 95 ? -4.710 -14.095 17.288 1.00 41.44 9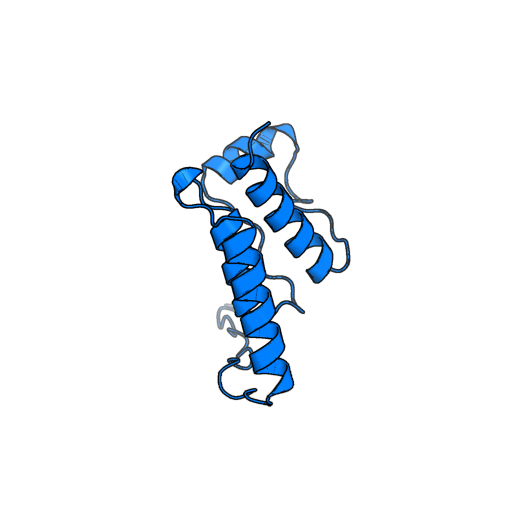5 GLU A O 1
ATOM 756 N N . PHE A 1 96 ? -2.973 -12.671 17.375 1.00 44.34 96 PHE A N 1
ATOM 757 C CA . PHE A 1 96 ? -2.143 -13.411 16.440 1.00 44.34 96 PHE A CA 1
ATOM 758 C C . PHE A 1 96 ? -1.909 -14.814 17.010 1.00 44.34 96 PHE A C 1
ATOM 760 O O . PHE A 1 96 ? -1.162 -14.975 17.972 1.00 44.34 96 PHE A O 1
ATOM 767 N N . GLN A 1 97 ? -2.553 -15.834 16.436 1.00 31.70 97 GLN A N 1
ATOM 768 C CA . GLN A 1 97 ? -2.089 -17.201 16.613 1.00 31.70 97 GLN A CA 1
ATOM 769 C C . GLN A 1 97 ? -0.889 -17.365 15.678 1.00 31.70 97 GLN A C 1
ATOM 771 O O . GLN A 1 97 ? -1.082 -17.303 14.459 1.00 31.70 97 GLN A O 1
ATOM 776 N N . PRO A 1 98 ? 0.343 -17.526 16.197 1.00 35.62 98 PRO A N 1
ATOM 777 C CA . PRO A 1 98 ? 1.471 -17.852 15.346 1.00 35.62 98 PRO A CA 1
ATOM 778 C C . PRO A 1 98 ? 1.136 -19.140 14.597 1.00 35.62 98 PRO A C 1
ATOM 780 O O . PRO A 1 98 ? 0.793 -20.153 15.209 1.00 35.62 98 PRO A O 1
ATOM 783 N N . VAL A 1 99 ? 1.209 -19.095 13.266 1.00 43.00 99 VAL A N 1
ATOM 784 C CA . VAL A 1 99 ? 1.220 -20.308 12.451 1.00 43.00 99 VAL A CA 1
ATOM 785 C C . VAL A 1 99 ? 2.540 -20.997 12.770 1.00 43.00 99 VAL A C 1
ATOM 787 O O . VAL A 1 99 ? 3.589 -20.638 12.237 1.00 43.00 99 VAL A O 1
ATOM 790 N N . VAL A 1 100 ? 2.497 -21.938 13.711 1.00 44.34 100 VAL A N 1
ATOM 791 C CA . VAL A 1 100 ? 3.564 -22.911 13.910 1.00 44.34 100 VAL A CA 1
ATOM 792 C C . VAL A 1 100 ? 3.616 -23.711 12.613 1.00 44.34 100 VAL A C 1
ATOM 794 O O . VAL A 1 100 ? 2.733 -24.517 12.328 1.00 44.34 100 VAL A O 1
ATOM 797 N N . ASN A 1 101 ? 4.599 -23.416 11.767 1.00 37.34 101 ASN A N 1
ATOM 798 C CA . ASN A 1 101 ? 4.915 -24.280 10.644 1.00 37.34 101 ASN A CA 1
ATOM 799 C C . ASN A 1 101 ? 5.578 -25.532 11.222 1.00 37.34 101 ASN A C 1
ATOM 801 O O . ASN A 1 101 ? 6.792 -25.560 11.415 1.00 37.34 101 ASN A O 1
ATOM 805 N N . ASP A 1 102 ? 4.771 -26.558 11.490 1.00 45.94 102 ASP A N 1
ATOM 806 C CA . ASP A 1 102 ? 5.212 -27.920 11.808 1.00 45.94 102 ASP A CA 1
ATOM 807 C C . ASP A 1 102 ? 5.842 -28.579 10.571 1.00 45.94 102 ASP A C 1
ATOM 809 O O . ASP A 1 102 ? 5.328 -29.563 10.054 1.00 45.94 102 ASP A O 1
ATOM 813 N N . ASN A 1 103 ? 6.946 -28.026 10.067 1.00 41.56 103 ASN A N 1
ATOM 814 C CA . ASN A 1 103 ? 7.790 -28.674 9.063 1.00 41.56 103 ASN A CA 1
ATOM 815 C C . ASN A 1 103 ? 9.287 -28.511 9.392 1.00 41.56 103 ASN A C 1
ATOM 817 O O . ASN A 1 103 ? 10.123 -28.411 8.494 1.00 41.56 103 ASN A O 1
ATOM 821 N N . GLU A 1 104 ? 9.652 -28.582 10.677 1.00 43.41 104 GLU A N 1
ATOM 822 C CA . GLU A 1 104 ? 10.906 -29.262 11.010 1.00 43.41 104 GLU A CA 1
ATOM 823 C C . GLU A 1 104 ? 10.748 -30.734 10.605 1.00 43.41 104 GLU A C 1
ATOM 825 O O . GLU A 1 104 ? 10.181 -31.549 11.330 1.00 43.41 104 GLU A O 1
ATOM 830 N N . VAL A 1 105 ? 11.244 -31.078 9.417 1.00 36.22 105 VAL A N 1
ATOM 831 C CA . VAL A 1 105 ? 11.633 -32.451 9.109 1.00 36.22 105 VAL A CA 1
ATOM 832 C C . VAL A 1 105 ? 13.145 -32.464 8.971 1.00 36.22 105 VAL A C 1
ATOM 834 O O . VAL A 1 105 ? 13.717 -32.011 7.984 1.00 36.22 105 VAL A O 1
ATOM 837 N N . THR A 1 106 ? 13.750 -32.975 10.035 1.00 32.91 106 THR A N 1
ATOM 838 C CA . THR A 1 106 ? 15.070 -33.591 10.134 1.00 32.91 106 THR A CA 1
ATOM 839 C C . THR A 1 106 ? 15.584 -34.170 8.812 1.00 32.91 106 THR A C 1
ATOM 841 O O . THR A 1 106 ? 14.966 -35.104 8.303 1.00 32.91 106 THR A O 1
ATOM 844 N N . ILE A 1 107 ? 16.747 -33.692 8.346 1.00 38.69 107 ILE A N 1
ATOM 845 C CA . ILE A 1 107 ? 17.979 -34.490 8.142 1.00 38.69 107 ILE A CA 1
ATOM 846 C C . ILE A 1 107 ? 19.182 -33.599 8.462 1.00 38.69 107 ILE A C 1
ATOM 848 O O . ILE A 1 107 ? 19.231 -32.476 7.915 1.00 38.69 107 ILE A O 1
#

Radius of gyration: 16.35 Å; Cα contacts (8 Å, |Δi|>4): 72; chains: 1; bounding box: 32×47×36 Å

InterPro domains:
  IPR000719 Protein kinase domain [PS50011] (1-79)
  IPR001245 Serine-threonine/tyrosine-protein kinase, catalytic domain [PF07714] (1-77)
  IPR001245 Serine-threonine/tyrosine-protein kinase, catalytic domain [PR00109] (5-27)
  IPR001245 Serine-threonine/tyrosine-protein kinase, catalytic domain [PR00109] (49-71)
  IPR011009 Protein kinase-like domain superfamily [SSF56112] (1-85)
  IPR020635 Tyrosine-protein kinase, catalytic domain [SM00219] (1-78)
  IPR050122 Receptor Tyrosine Kinase [PTHR24416] (1-88)

Sequence (107 aa):
YTSKSDIWGFGILLWELFSSGSEPYAEISGDSILGVIEGGLRLDCPENCSPNVYHIMKDCWNALPKDRPTFVRIKELLLNLKTKIMQGQHNDIPEFQPVVNDNEVTI

Organism: Trichoplax adhaerens (NCBI:txid10228)

Secondary structure (DSSP, 8-state):
--HHHHHHHHHHHHHHHHTTSPPTTTTS-TTTHHHHHHTT--PPPPTT--HHHHHHHHHHT-SSGGGSPPHHHHHHHHHHHHHHHHTT-GGGS--------------

Foldseek 3Di:
DDQLVVLLVVLVVLQCVLLVNDDPPPVDDPVCVVVVLLVVDDDDRHPRDFVLSNVLSVLSSDPDSVSRDGPVVSVVSVVVVVVCVVVPVPVPGPDDDPPPPPPPDDD

Mean predicted aligned error: 9.12 Å

Solvent-accessible surface area (backbone atoms only — not comparable to full-atom values): 6662 Å² total; per-residue (Å²): 140,50,76,56,57,49,35,31,52,48,22,51,52,50,49,25,62,46,46,76,66,50,71,83,63,74,93,52,55,79,90,51,46,63,61,44,44,75,73,63,59,72,84,77,79,37,93,78,46,54,70,73,58,46,50,54,30,52,40,24,60,38,88,52,60,85,72,27,64,51,71,71,54,50,51,51,53,54,50,52,51,52,50,41,60,74,68,66,59,62,86,81,57,80,75,83,73,78,81,77,74,89,69,87,71,87,129

pLDDT: mean 83.18, std 19.99, range [31.7, 97.81]